Protein AF-A0A5S4GQ10-F1 (afdb_monomer)

Nearest PDB structures (foldseek):
  4xvx-assembly1_B  TM=7.995E-01  e=2.176E-01  Mycobacterium tuberculosis H37Rv
  8gs7-assembly1_A  TM=2.702E-01  e=7.686E+00  Trichonephila clavipes

Structure (mmCIF, N/CA/C/O backbone):
data_AF-A0A5S4GQ10-F1
#
_entry.id   AF-A0A5S4GQ10-F1
#
loop_
_atom_site.group_PDB
_atom_site.id
_atom_site.type_symbol
_atom_site.label_atom_id
_atom_site.label_alt_id
_atom_site.label_comp_id
_atom_site.label_asym_id
_atom_site.label_entity_id
_atom_site.label_seq_id
_atom_site.pdbx_PDB_ins_code
_atom_site.Cartn_x
_atom_site.Cartn_y
_atom_site.Cartn_z
_atom_site.occupancy
_atom_site.B_iso_or_equiv
_atom_site.auth_seq_id
_atom_site.auth_comp_id
_atom_site.auth_asym_id
_atom_site.auth_atom_id
_atom_site.pdbx_PDB_model_num
ATOM 1 N N . MET A 1 1 ? 7.946 -8.976 -16.051 1.00 48.88 1 MET A N 1
ATOM 2 C CA . MET A 1 1 ? 8.374 -7.559 -16.061 1.00 48.88 1 MET A CA 1
ATOM 3 C C . MET A 1 1 ? 8.905 -7.229 -14.677 1.00 48.88 1 MET A C 1
ATOM 5 O O . MET A 1 1 ? 8.116 -7.015 -13.770 1.00 48.88 1 MET A O 1
ATOM 9 N N . THR A 1 2 ? 10.219 -7.302 -14.482 1.00 65.56 2 THR A N 1
ATOM 10 C CA . THR A 1 2 ? 10.845 -7.362 -13.147 1.00 65.56 2 THR A CA 1
ATOM 11 C C . THR A 1 2 ? 11.827 -6.200 -12.994 1.00 65.56 2 THR A C 1
ATOM 13 O O . THR A 1 2 ? 13.037 -6.378 -13.028 1.00 65.56 2 THR A O 1
ATOM 16 N N . GLY A 1 3 ? 11.294 -4.982 -12.912 1.00 78.25 3 GLY A N 1
ATOM 17 C CA . GLY A 1 3 ? 12.068 -3.761 -12.683 1.00 78.25 3 GLY A CA 1
ATOM 18 C C . GLY A 1 3 ? 11.302 -2.778 -11.790 1.00 78.25 3 GLY A C 1
ATOM 19 O O . GLY A 1 3 ? 10.101 -2.983 -11.559 1.00 78.25 3 GLY A O 1
ATOM 20 N N . PRO A 1 4 ? 11.975 -1.731 -11.275 1.00 88.75 4 PRO A N 1
ATOM 21 C CA . PRO A 1 4 ? 11.320 -0.685 -10.499 1.00 88.75 4 PRO A CA 1
ATOM 22 C C . PRO A 1 4 ? 10.130 -0.088 -11.255 1.00 88.75 4 PRO A C 1
ATOM 24 O O . PRO A 1 4 ? 10.189 0.067 -12.475 1.00 88.75 4 PRO A O 1
ATOM 27 N N . LEU A 1 5 ? 9.062 0.269 -10.546 1.00 93.75 5 LEU A N 1
ATOM 28 C CA . LEU A 1 5 ? 7.812 0.751 -11.123 1.00 93.75 5 LEU A CA 1
ATOM 29 C C . LEU A 1 5 ? 8.066 1.951 -12.030 1.00 93.75 5 LEU A C 1
ATOM 31 O O . LEU A 1 5 ? 7.585 1.991 -13.154 1.00 93.75 5 LE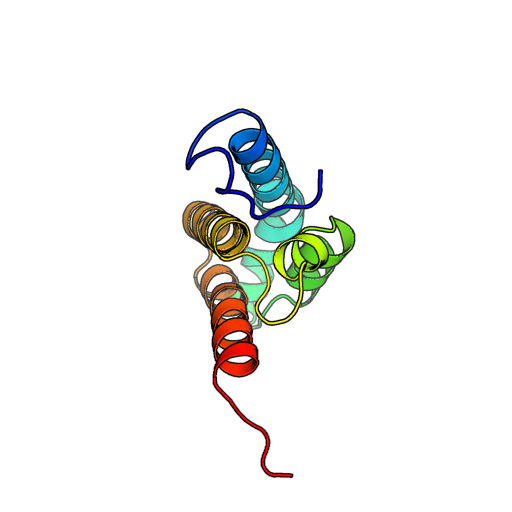U A O 1
ATOM 35 N N . TYR A 1 6 ? 8.889 2.891 -11.577 1.00 93.69 6 TYR A N 1
ATOM 36 C CA . TYR A 1 6 ? 9.184 4.104 -12.332 1.00 93.69 6 TYR A CA 1
ATOM 37 C C . TYR A 1 6 ? 10.359 3.982 -13.307 1.00 93.69 6 TYR A C 1
ATOM 39 O O . TYR A 1 6 ? 10.768 4.983 -13.888 1.00 93.69 6 TYR A O 1
ATOM 47 N N . ALA A 1 7 ? 10.888 2.775 -13.549 1.00 91.25 7 ALA A N 1
ATOM 48 C CA . ALA A 1 7 ? 11.982 2.582 -14.506 1.00 91.25 7 ALA A CA 1
ATOM 49 C C . ALA A 1 7 ? 11.598 2.989 -15.942 1.00 91.25 7 ALA A C 1
ATOM 51 O O . ALA A 1 7 ? 12.457 3.420 -16.703 1.00 91.25 7 ALA A O 1
ATOM 52 N N . ALA A 1 8 ? 10.314 2.879 -16.297 1.00 89.62 8 ALA A N 1
ATOM 53 C CA . ALA A 1 8 ? 9.770 3.280 -17.596 1.00 89.62 8 ALA A CA 1
ATOM 54 C C . ALA A 1 8 ? 9.037 4.639 -17.562 1.00 89.62 8 ALA A C 1
ATOM 56 O O . ALA A 1 8 ? 8.291 4.953 -18.485 1.00 89.62 8 ALA A O 1
ATOM 57 N N . GLY A 1 9 ? 9.229 5.436 -16.503 1.00 92.88 9 GLY A N 1
ATOM 58 C CA . GLY A 1 9 ? 8.580 6.735 -16.311 1.00 92.88 9 GLY A CA 1
ATOM 59 C C . GLY A 1 9 ? 7.656 6.792 -15.090 1.00 92.88 9 GLY A C 1
ATOM 60 O O . GLY A 1 9 ? 7.224 5.764 -14.565 1.00 92.88 9 GLY A O 1
ATOM 61 N N . LEU A 1 10 ? 7.371 8.0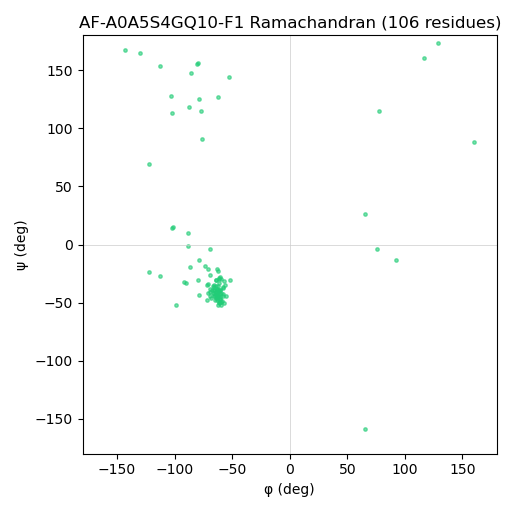20 -14.637 1.00 92.75 10 LEU A N 1
ATOM 62 C CA . LEU A 1 10 ? 6.505 8.311 -13.481 1.00 92.75 10 LEU A CA 1
ATOM 63 C C . LEU A 1 10 ? 5.011 8.105 -13.770 1.00 92.75 10 LEU A C 1
ATOM 65 O O . LEU A 1 10 ? 4.215 7.987 -12.844 1.00 92.75 10 LEU A O 1
ATOM 69 N N . THR A 1 11 ? 4.635 8.076 -15.046 1.00 94.62 11 THR A N 1
ATOM 70 C CA . THR A 1 11 ? 3.269 7.855 -15.526 1.00 94.62 11 THR A CA 1
ATOM 71 C C . THR A 1 11 ? 3.272 6.774 -16.605 1.00 94.62 11 THR A C 1
ATOM 73 O O . THR A 1 11 ? 4.325 6.418 -17.139 1.00 94.62 11 THR A O 1
ATOM 76 N N . GLY A 1 12 ? 2.092 6.244 -16.923 1.00 96.19 12 GLY A N 1
ATOM 77 C CA . GLY A 1 12 ? 1.897 5.261 -17.984 1.00 96.19 12 GLY A CA 1
ATOM 78 C C . GLY A 1 12 ? 1.125 4.028 -17.512 1.00 96.19 12 GLY A C 1
ATOM 79 O O . GLY A 1 12 ? 0.895 3.863 -16.311 1.00 96.19 12 GLY A O 1
ATOM 80 N N . PRO A 1 13 ? 0.771 3.118 -18.440 1.00 96.81 13 PRO A N 1
ATOM 81 C CA . PRO A 1 13 ? -0.136 2.007 -18.152 1.00 96.81 13 PRO A CA 1
ATOM 82 C C . PRO A 1 13 ? 0.321 1.097 -17.007 1.00 96.81 13 PRO A C 1
ATOM 84 O O . PRO A 1 13 ? -0.502 0.536 -16.292 1.00 96.81 13 PRO A O 1
ATOM 87 N N . HIS A 1 14 ? 1.633 0.942 -16.806 1.00 94.50 14 HIS A N 1
ATOM 88 C CA . HIS A 1 14 ? 2.191 0.142 -15.714 1.00 94.50 14 HIS A CA 1
ATOM 89 C C . HIS A 1 14 ? 2.010 0.801 -14.341 1.00 94.50 14 HIS A C 1
ATOM 91 O O . HIS A 1 14 ? 1.805 0.093 -13.354 1.00 94.50 14 HIS A O 1
ATOM 97 N N . VAL A 1 15 ? 2.073 2.136 -14.275 1.00 96.69 15 VAL A N 1
ATOM 98 C CA . VAL A 1 15 ? 1.799 2.914 -13.059 1.00 96.69 15 VAL A CA 1
ATOM 99 C C . VAL A 1 15 ? 0.308 2.896 -12.761 1.00 96.69 15 VAL A C 1
ATOM 101 O O . VAL A 1 15 ? -0.080 2.592 -11.632 1.00 96.69 15 VAL A O 1
ATOM 104 N N . ASP A 1 16 ? -0.513 3.157 -13.777 1.00 97.38 16 ASP A N 1
ATOM 105 C CA . ASP A 1 16 ? -1.969 3.210 -13.647 1.00 97.38 16 ASP A CA 1
ATOM 106 C C . ASP A 1 16 ? -2.525 1.850 -13.211 1.00 97.38 16 ASP A C 1
ATOM 108 O O . ASP A 1 16 ? -3.270 1.776 -12.238 1.00 97.38 16 ASP A O 1
ATOM 112 N N . ALA A 1 17 ? -2.056 0.749 -13.812 1.00 96.44 17 ALA A N 1
ATOM 113 C CA . ALA A 1 17 ? -2.475 -0.599 -13.430 1.00 96.44 17 ALA A CA 1
ATOM 114 C C . ALA A 1 17 ? -2.138 -0.945 -11.969 1.00 96.44 17 ALA A C 1
ATOM 116 O O . ALA A 1 17 ? -2.932 -1.590 -11.279 1.00 96.44 17 ALA A O 1
ATOM 117 N N . PHE A 1 18 ? -0.965 -0.532 -11.474 1.00 96.25 18 PHE A N 1
ATOM 118 C CA . PHE A 1 18 ? -0.618 -0.739 -10.068 1.00 96.25 18 PHE A CA 1
ATOM 119 C C . PHE A 1 18 ? -1.483 0.134 -9.152 1.00 96.25 18 PHE A C 1
ATOM 121 O O . PHE A 1 18 ? -2.022 -0.363 -8.162 1.00 96.25 18 PHE A O 1
ATOM 128 N N . ARG A 1 19 ? -1.669 1.412 -9.500 1.00 97.00 19 ARG A N 1
ATOM 129 C CA . ARG A 1 19 ? -2.511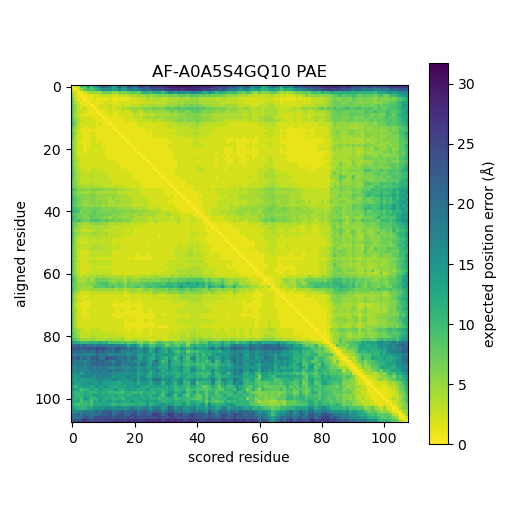 2.345 -8.743 1.00 97.00 19 ARG A CA 1
ATOM 130 C C . ARG A 1 19 ? -3.958 1.880 -8.661 1.00 97.00 19 ARG A C 1
ATOM 132 O O . ARG A 1 19 ? -4.535 1.932 -7.581 1.00 97.00 19 ARG A O 1
ATOM 139 N N . ASP A 1 20 ? -4.525 1.379 -9.750 1.00 97.75 20 ASP A N 1
ATOM 140 C CA . ASP A 1 20 ? -5.905 0.898 -9.775 1.00 97.75 20 ASP A CA 1
ATOM 141 C C . ASP A 1 20 ? -6.094 -0.339 -8.894 1.00 97.75 20 ASP A C 1
ATOM 143 O O . ASP A 1 20 ? -7.078 -0.423 -8.158 1.00 97.75 20 ASP A O 1
ATOM 147 N N . ARG A 1 21 ? -5.121 -1.259 -8.878 1.00 97.38 21 ARG A N 1
ATOM 148 C CA . ARG A 1 21 ? -5.127 -2.397 -7.944 1.00 97.38 21 ARG A CA 1
ATOM 149 C C . ARG A 1 21 ? -5.051 -1.953 -6.489 1.00 97.38 21 ARG A C 1
ATOM 151 O O . ARG A 1 21 ? -5.790 -2.475 -5.658 1.00 97.38 21 ARG A O 1
ATOM 158 N N . VAL A 1 22 ? -4.173 -0.998 -6.179 1.00 95.00 22 VAL A N 1
ATOM 159 C CA . VAL A 1 22 ? -4.070 -0.430 -4.829 1.00 95.00 22 VAL A CA 1
ATOM 160 C C . VAL A 1 22 ? -5.388 0.230 -4.436 1.00 95.00 22 VAL A C 1
ATOM 162 O O . VAL A 1 22 ? -5.929 -0.079 -3.380 1.00 95.00 22 VAL A O 1
ATOM 165 N N . ARG A 1 23 ? -5.943 1.086 -5.296 1.00 95.44 23 ARG A N 1
ATOM 166 C CA . ARG A 1 23 ? -7.207 1.784 -5.047 1.00 95.44 23 ARG A CA 1
ATOM 167 C C . ARG A 1 23 ? -8.358 0.816 -4.806 1.00 95.44 23 ARG A C 1
ATOM 169 O O . ARG A 1 23 ? -9.151 1.045 -3.898 1.00 95.44 23 ARG A O 1
ATOM 176 N N . ALA A 1 24 ? -8.447 -0.252 -5.598 1.00 96.19 24 ALA A N 1
ATOM 177 C CA . ALA A 1 24 ? -9.454 -1.288 -5.412 1.00 96.19 24 ALA A CA 1
ATOM 178 C C . ALA A 1 24 ? -9.303 -1.965 -4.043 1.00 96.19 24 ALA A C 1
ATOM 180 O O . ALA A 1 24 ? -10.261 -1.991 -3.282 1.00 96.19 24 ALA A O 1
ATOM 181 N N . ALA A 1 25 ? -8.096 -2.408 -3.675 1.00 93.81 25 ALA A N 1
ATOM 182 C CA . ALA A 1 25 ? -7.852 -3.017 -2.366 1.00 93.81 25 ALA A CA 1
ATOM 183 C C . ALA A 1 25 ? -8.178 -2.059 -1.205 1.00 93.81 25 ALA A C 1
ATOM 185 O O . ALA A 1 25 ? -8.794 -2.460 -0.220 1.00 93.81 25 ALA A O 1
ATOM 186 N N . VAL A 1 26 ? -7.813 -0.779 -1.331 1.00 90.94 26 VAL A N 1
ATOM 187 C CA . VAL A 1 26 ? -8.128 0.243 -0.325 1.00 90.94 26 VAL A CA 1
ATOM 188 C C . VAL A 1 26 ? -9.638 0.411 -0.175 1.00 90.94 26 VAL A C 1
ATOM 190 O O . VAL A 1 26 ? -10.162 0.309 0.932 1.00 90.94 26 VAL A O 1
ATOM 193 N N . ARG A 1 27 ? -10.350 0.630 -1.281 1.00 93.31 27 ARG A N 1
ATOM 194 C CA . ARG A 1 27 ? -11.801 0.838 -1.278 1.00 93.31 27 ARG A CA 1
ATOM 195 C C . ARG A 1 27 ? -12.561 -0.391 -0.777 1.00 93.31 27 ARG A C 1
ATOM 197 O O . ARG A 1 27 ? -13.471 -0.240 0.030 1.00 93.31 27 ARG A O 1
ATOM 204 N N . ASP A 1 28 ? -12.197 -1.573 -1.265 1.00 94.88 28 ASP A N 1
ATOM 205 C CA . ASP A 1 28 ? -13.017 -2.778 -1.127 1.00 94.88 28 ASP A CA 1
ATOM 206 C C . ASP A 1 28 ? -12.670 -3.591 0.125 1.00 94.88 28 ASP A C 1
ATOM 208 O O . ASP A 1 28 ? -13.557 -4.204 0.713 1.00 94.88 28 ASP A O 1
ATOM 212 N N . GLU A 1 29 ? -11.404 -3.600 0.557 1.00 91.94 29 GLU A N 1
ATOM 213 C CA . GLU A 1 29 ? -10.960 -4.429 1.687 1.00 91.94 29 GLU A CA 1
ATOM 214 C C . GLU A 1 29 ? -10.538 -3.627 2.922 1.00 91.94 29 GLU A C 1
ATOM 216 O O . GLU A 1 29 ? -10.609 -4.153 4.031 1.00 91.94 29 GLU A O 1
ATOM 221 N N . ILE A 1 30 ? -10.083 -2.379 2.766 1.00 88.19 30 ILE A N 1
ATOM 222 C CA . ILE A 1 30 ? -9.510 -1.603 3.878 1.00 88.19 30 ILE A CA 1
ATOM 223 C C . ILE A 1 30 ? -10.524 -0.631 4.468 1.00 88.19 30 ILE A C 1
ATOM 225 O O . ILE A 1 30 ? -10.757 -0.659 5.673 1.00 88.19 30 ILE A O 1
ATOM 229 N N . MET A 1 31 ? -11.154 0.199 3.637 1.00 89.38 31 MET A N 1
ATOM 230 C CA . MET A 1 31 ? -12.108 1.211 4.096 1.00 89.38 31 MET A CA 1
ATOM 231 C C . MET A 1 31 ? -13.287 0.667 4.915 1.00 89.38 31 MET A C 1
ATOM 233 O O . MET A 1 31 ? -13.670 1.329 5.881 1.00 89.38 31 MET A O 1
ATOM 237 N N . PRO A 1 32 ? -13.833 -0.533 4.636 1.00 91.31 32 PRO A N 1
ATOM 238 C CA . PRO A 1 32 ? -14.868 -1.120 5.487 1.00 91.31 32 PRO A CA 1
ATOM 239 C C . PRO A 1 32 ? -14.404 -1.426 6.921 1.00 91.31 32 PRO A C 1
ATOM 241 O O . PRO A 1 32 ? -15.234 -1.547 7.817 1.00 91.31 32 PRO A O 1
ATOM 244 N N . LEU A 1 33 ? -13.092 -1.560 7.150 1.00 86.56 33 LEU A N 1
ATOM 245 C CA . LEU A 1 33 ? -12.508 -1.858 8.461 1.00 86.56 33 LEU A CA 1
ATOM 246 C C . LEU A 1 33 ? -12.254 -0.593 9.293 1.00 86.56 33 LEU A C 1
ATOM 248 O O . LEU A 1 33 ? -12.093 -0.694 10.509 1.00 86.56 33 LEU A O 1
ATOM 252 N N . THR A 1 34 ? -12.202 0.581 8.655 1.00 83.44 34 THR A N 1
ATOM 253 C CA . THR A 1 34 ? -11.819 1.849 9.293 1.00 83.44 34 THR A CA 1
ATOM 254 C C . THR A 1 34 ? -12.734 2.253 10.447 1.00 83.44 34 THR A C 1
ATOM 256 O O . THR A 1 34 ? -12.193 2.513 11.518 1.00 83.44 34 THR A O 1
ATOM 259 N N . PRO A 1 35 ? -14.077 2.259 10.318 1.00 87.38 35 PRO A N 1
ATOM 260 C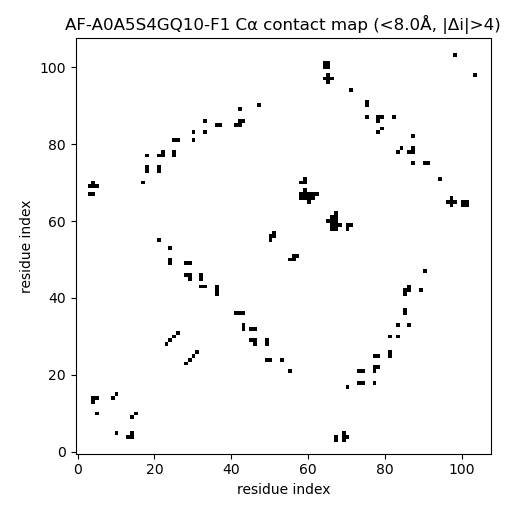 CA . PRO A 1 35 ? -14.937 2.790 11.378 1.00 87.38 35 PRO A CA 1
ATOM 261 C C . PRO A 1 35 ? -14.788 2.042 12.708 1.00 87.38 35 PRO A C 1
ATOM 263 O O . PRO A 1 35 ? -14.591 2.663 13.747 1.00 87.38 35 PRO A O 1
ATOM 266 N N . ALA A 1 36 ? -14.803 0.706 12.669 1.00 86.25 36 ALA A N 1
ATOM 267 C CA . ALA A 1 36 ? -14.661 -0.120 13.868 1.00 86.25 36 ALA A CA 1
ATOM 268 C C . ALA A 1 36 ? -13.265 0.007 14.500 1.00 86.25 36 ALA A C 1
ATOM 270 O O . ALA A 1 36 ? -13.123 -0.010 15.720 1.00 86.25 36 ALA A O 1
ATOM 271 N N . ALA A 1 37 ? -12.229 0.143 13.670 1.00 83.56 37 ALA A N 1
ATOM 272 C CA . ALA A 1 37 ? -10.861 0.326 14.135 1.00 83.56 37 ALA A CA 1
ATOM 273 C C . ALA A 1 37 ? -10.656 1.697 14.797 1.00 83.56 37 ALA A C 1
ATOM 275 O O . ALA A 1 37 ? -10.006 1.789 15.836 1.00 83.56 37 ALA A O 1
ATOM 276 N N . GLU A 1 38 ? -11.237 2.752 14.221 1.00 83.44 38 GLU A N 1
ATOM 277 C CA . GLU A 1 38 ? -11.203 4.102 14.786 1.00 83.44 38 GLU A CA 1
ATOM 278 C C . GLU A 1 38 ? -11.985 4.184 16.101 1.00 83.44 38 GLU A C 1
ATOM 280 O O . GLU A 1 38 ? -11.480 4.759 17.062 1.00 83.44 38 GLU A O 1
ATOM 285 N N . GLU A 1 39 ? -13.161 3.555 16.181 1.00 88.38 39 GLU A N 1
ATOM 286 C CA . GLU A 1 39 ? -13.952 3.475 17.415 1.00 88.38 39 GLU A CA 1
ATOM 287 C C . GLU A 1 39 ? -13.205 2.735 18.537 1.00 88.38 39 GLU A C 1
ATOM 289 O O . GLU A 1 39 ? -13.221 3.171 19.688 1.00 88.38 39 GLU A O 1
ATOM 294 N N . ALA A 1 40 ? -12.499 1.650 18.206 1.00 87.69 40 ALA A N 1
ATOM 295 C CA . ALA A 1 40 ? -11.704 0.883 19.165 1.00 87.69 40 ALA A CA 1
ATOM 296 C C . ALA A 1 40 ? -10.339 1.520 19.496 1.00 87.69 40 ALA A C 1
ATOM 298 O O . ALA A 1 40 ? -9.683 1.101 20.450 1.00 87.69 40 ALA A O 1
ATOM 299 N N . GLY A 1 41 ? -9.881 2.507 18.717 1.00 84.31 41 GLY A N 1
ATOM 300 C CA . GLY A 1 41 ? -8.525 3.056 18.827 1.00 84.31 41 GLY A CA 1
ATOM 301 C C . GLY A 1 41 ? -7.426 2.048 18.462 1.00 84.31 41 GLY A C 1
ATOM 302 O O . GLY A 1 41 ? -6.299 2.153 18.950 1.00 84.31 41 GLY A O 1
ATOM 303 N N . GLU A 1 42 ? -7.738 1.062 17.619 1.00 81.69 42 GLU A N 1
ATOM 304 C CA . GLU A 1 42 ? -6.847 -0.044 17.270 1.00 81.69 42 GLU A CA 1
ATOM 305 C C . GLU A 1 42 ? -6.390 0.008 15.809 1.00 81.69 42 GLU A C 1
ATOM 307 O O . GLU A 1 42 ? -7.080 0.499 14.917 1.00 81.69 42 GLU A O 1
ATOM 312 N N . PHE A 1 43 ? -5.216 -0.566 15.528 1.00 78.38 43 PHE A N 1
ATOM 313 C CA . PHE A 1 43 ? -4.790 -0.778 14.148 1.00 78.38 43 PHE A CA 1
ATOM 314 C C . PHE A 1 43 ? -5.499 -2.009 13.551 1.00 78.38 43 PHE A C 1
ATOM 316 O O . PHE A 1 43 ? -5.343 -3.117 14.082 1.00 78.38 43 PHE A O 1
ATOM 323 N N . PRO A 1 44 ? -6.192 -1.890 12.403 1.00 78.50 44 PRO A N 1
ATOM 324 C CA . PRO A 1 44 ? -6.903 -3.013 11.810 1.00 78.50 44 PRO A CA 1
ATOM 325 C C . PRO A 1 44 ? -5.922 -3.960 11.119 1.00 78.50 44 PRO A C 1
ATOM 327 O O . PRO A 1 44 ? -5.649 -3.853 9.925 1.00 78.50 44 PRO A O 1
ATOM 330 N N . ARG A 1 45 ? -5.413 -4.958 11.851 1.00 83.12 45 ARG A N 1
ATOM 331 C CA . ARG A 1 45 ? -4.502 -5.994 11.313 1.00 83.12 45 ARG A CA 1
ATOM 332 C C . ARG A 1 45 ? -5.041 -6.677 10.049 1.00 83.12 45 ARG A C 1
ATOM 334 O O . ARG A 1 45 ? -4.261 -7.077 9.184 1.00 83.12 45 ARG A O 1
ATOM 341 N N . ALA A 1 46 ? -6.364 -6.780 9.921 1.00 86.88 46 ALA A N 1
ATOM 342 C CA . ALA A 1 46 ? -7.031 -7.315 8.738 1.00 86.88 46 ALA A CA 1
ATOM 343 C C . ALA A 1 46 ? -6.750 -6.500 7.458 1.00 86.88 46 ALA A C 1
ATOM 345 O O . ALA A 1 46 ? -6.662 -7.099 6.386 1.00 86.88 46 ALA A O 1
ATOM 346 N N . ALA A 1 47 ? -6.511 -5.187 7.561 1.00 85.25 47 ALA A N 1
ATOM 347 C CA . ALA A 1 47 ? -6.128 -4.342 6.429 1.00 85.25 47 ALA A CA 1
ATOM 348 C C . ALA A 1 47 ? -4.745 -4.725 5.879 1.00 85.25 47 ALA A C 1
ATOM 350 O O . ALA A 1 47 ? -4.561 -4.859 4.669 1.00 85.25 47 ALA A O 1
ATOM 351 N N . LEU A 1 48 ? -3.772 -4.989 6.759 1.00 82.81 48 LEU A N 1
ATOM 352 C CA . LEU A 1 48 ? -2.452 -5.461 6.331 1.00 82.81 48 LEU A CA 1
ATOM 353 C C . LEU A 1 48 ? -2.538 -6.855 5.690 1.00 82.81 48 LEU A C 1
ATOM 355 O O . LEU A 1 48 ? -1.889 -7.119 4.678 1.00 82.81 48 LEU A O 1
ATOM 359 N N . ALA A 1 49 ? -3.376 -7.738 6.242 1.00 87.62 49 ALA A N 1
ATOM 360 C CA . ALA A 1 49 ? -3.619 -9.054 5.660 1.00 87.62 49 ALA A CA 1
ATOM 361 C C . ALA A 1 49 ? -4.267 -8.965 4.265 1.00 87.62 49 ALA A C 1
ATOM 363 O O . ALA A 1 49 ? -3.883 -9.726 3.378 1.00 87.62 49 ALA A O 1
ATOM 364 N N . ALA A 1 50 ? -5.197 -8.029 4.051 1.00 89.25 50 ALA A N 1
ATOM 365 C CA . ALA A 1 50 ? -5.794 -7.750 2.744 1.00 89.25 50 ALA A CA 1
ATOM 366 C C . ALA A 1 50 ? -4.743 -7.325 1.712 1.00 89.25 50 ALA A C 1
ATOM 368 O O . ALA A 1 50 ? -4.596 -7.967 0.672 1.00 89.25 50 ALA A O 1
ATOM 369 N N . LEU A 1 51 ? -3.911 -6.334 2.049 1.00 88.06 51 LEU A N 1
ATOM 370 C CA . LEU A 1 51 ? -2.801 -5.902 1.192 1.00 88.06 51 LEU A CA 1
ATOM 371 C C . LEU A 1 51 ? -1.814 -7.046 0.890 1.00 88.06 51 LEU A C 1
ATOM 373 O O . LEU A 1 51 ? -1.276 -7.137 -0.217 1.00 88.06 51 LEU A O 1
ATOM 377 N N . GLY A 1 52 ? -1.580 -7.929 1.865 1.00 89.75 52 GLY A N 1
ATOM 378 C CA . GLY A 1 52 ? -0.764 -9.131 1.703 1.00 89.75 52 GLY A CA 1
ATOM 379 C C . GLY A 1 52 ? -1.372 -10.142 0.725 1.00 89.75 52 GLY A C 1
ATOM 380 O O . GLY A 1 52 ? -0.675 -10.599 -0.183 1.00 89.75 52 GLY A O 1
ATOM 381 N N . ARG A 1 53 ? -2.667 -10.459 0.866 1.00 93.12 53 ARG A N 1
ATOM 382 C CA . ARG A 1 53 ? -3.401 -11.364 -0.042 1.00 93.12 53 ARG A CA 1
ATOM 383 C C . ARG A 1 53 ? -3.479 -10.821 -1.466 1.00 93.12 53 ARG A C 1
ATOM 385 O O . ARG A 1 53 ? -3.312 -11.589 -2.407 1.00 93.12 53 ARG A O 1
ATOM 392 N N . ALA A 1 54 ? -3.649 -9.509 -1.624 1.00 92.38 54 ALA A N 1
ATOM 393 C CA . ALA A 1 54 ? -3.647 -8.829 -2.921 1.00 92.38 54 ALA A CA 1
ATOM 394 C C . ALA A 1 54 ? -2.263 -8.804 -3.605 1.00 92.38 54 ALA A C 1
ATOM 396 O O . ALA A 1 54 ? -2.123 -8.291 -4.719 1.00 92.38 54 ALA A O 1
ATOM 397 N N . GLY A 1 55 ? -1.220 -9.310 -2.934 1.00 93.81 55 GLY A N 1
ATOM 398 C CA . GLY A 1 55 ? 0.156 -9.343 -3.427 1.00 93.81 55 GLY A CA 1
ATOM 399 C C . GLY A 1 55 ? 0.874 -7.991 -3.380 1.00 93.81 55 GLY A C 1
ATOM 400 O O . GLY A 1 55 ? 2.074 -7.936 -3.641 1.00 93.81 55 GLY A O 1
ATOM 401 N N . LEU A 1 56 ? 0.184 -6.915 -2.991 1.00 92.81 56 LEU A N 1
ATOM 402 C CA . LEU A 1 56 ? 0.688 -5.541 -3.041 1.00 92.81 56 LEU A CA 1
ATOM 403 C C . LEU A 1 56 ? 1.906 -5.339 -2.136 1.00 92.81 56 LEU A C 1
ATOM 405 O O . LEU A 1 56 ? 2.884 -4.734 -2.566 1.00 92.81 56 LEU A O 1
ATOM 409 N N . ILE A 1 57 ? 1.892 -5.914 -0.927 1.00 88.81 57 ILE A N 1
ATOM 410 C CA . ILE A 1 57 ? 3.049 -5.875 -0.017 1.00 88.81 57 ILE A CA 1
ATOM 411 C C . ILE A 1 57 ? 4.234 -6.635 -0.622 1.00 88.81 57 ILE A C 1
ATOM 413 O O . ILE A 1 57 ? 5.349 -6.123 -0.664 1.00 88.81 57 ILE A O 1
ATOM 417 N N . ARG A 1 58 ? 4.013 -7.841 -1.159 1.00 90.25 58 ARG A N 1
ATOM 418 C CA . AR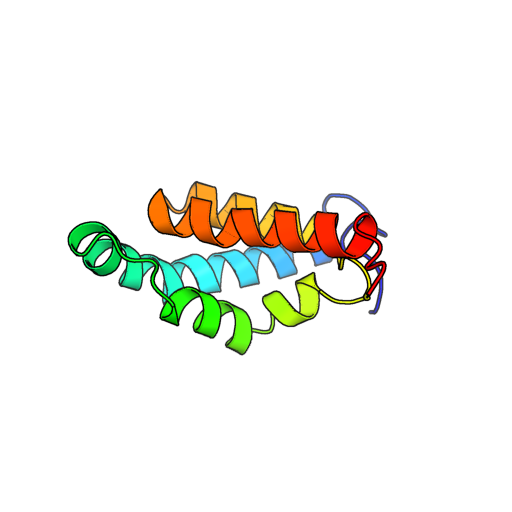G A 1 58 ? 5.094 -8.628 -1.776 1.00 90.25 58 ARG A CA 1
ATOM 419 C C . ARG A 1 58 ? 5.726 -7.882 -2.952 1.00 90.25 58 ARG A C 1
ATOM 421 O O . ARG A 1 58 ? 6.949 -7.844 -3.057 1.00 90.25 58 ARG A O 1
ATOM 428 N N . GLU A 1 59 ? 4.910 -7.294 -3.822 1.00 92.69 59 GLU A N 1
ATOM 429 C CA . GLU A 1 59 ? 5.382 -6.507 -4.964 1.00 92.69 59 GLU A CA 1
ATOM 430 C C . GLU A 1 59 ? 6.137 -5.252 -4.519 1.00 92.69 59 GLU A C 1
ATOM 432 O O . GLU A 1 59 ? 7.210 -4.969 -5.042 1.00 92.69 59 GLU A O 1
ATOM 437 N N . ARG A 1 60 ? 5.628 -4.538 -3.509 1.00 89.81 60 ARG A N 1
ATOM 438 C CA . ARG A 1 60 ? 6.281 -3.379 -2.887 1.00 89.81 60 ARG A CA 1
ATOM 439 C C . ARG A 1 60 ? 7.663 -3.710 -2.322 1.00 89.81 60 ARG A C 1
ATOM 441 O O . ARG A 1 60 ? 8.565 -2.880 -2.416 1.00 89.81 60 ARG A O 1
ATOM 448 N N . TRP A 1 61 ? 7.845 -4.896 -1.751 1.00 88.75 61 TRP A N 1
ATOM 449 C CA . TRP A 1 61 ? 9.123 -5.339 -1.184 1.00 88.75 61 TRP A CA 1
ATOM 450 C C . TRP A 1 61 ? 10.052 -6.026 -2.186 1.00 88.75 61 TRP A C 1
ATOM 452 O O . TRP A 1 61 ? 11.173 -6.384 -1.830 1.00 88.75 61 TRP A O 1
ATOM 462 N N . THR A 1 62 ? 9.623 -6.186 -3.439 1.00 88.81 62 THR A N 1
ATOM 463 C CA . THR A 1 62 ? 10.426 -6.811 -4.491 1.00 88.81 62 THR A CA 1
ATOM 464 C C . THR A 1 62 ? 11.001 -5.745 -5.435 1.00 88.81 62 THR A C 1
ATOM 466 O O . THR A 1 62 ? 10.232 -4.957 -5.984 1.00 88.81 62 THR A O 1
ATOM 469 N N . PRO A 1 63 ? 12.321 -5.732 -5.703 1.00 84.69 63 PRO A N 1
ATOM 470 C CA . PRO A 1 63 ? 13.354 -6.600 -5.133 1.00 84.69 63 PRO A CA 1
ATOM 471 C C . PRO A 1 63 ? 13.815 -6.142 -3.738 1.00 84.69 63 PRO A C 1
ATOM 473 O O . PRO A 1 63 ? 13.767 -4.962 -3.397 1.00 84.69 63 PRO A O 1
ATOM 476 N N . LEU A 1 64 ? 14.326 -7.084 -2.946 1.00 80.69 64 LEU A N 1
ATOM 477 C CA . LEU A 1 64 ? 15.052 -6.781 -1.710 1.00 80.69 64 LEU A CA 1
ATOM 478 C C . LEU A 1 64 ? 16.509 -6.368 -2.017 1.00 80.69 64 LEU A C 1
ATOM 480 O O . LEU A 1 64 ? 17.048 -6.807 -3.035 1.00 80.69 64 LEU A O 1
ATOM 484 N N . PRO A 1 65 ? 17.184 -5.605 -1.130 1.00 79.62 65 PRO A N 1
ATOM 485 C CA . PRO A 1 65 ? 16.662 -4.958 0.079 1.00 79.62 65 PRO A CA 1
ATOM 486 C C . PRO A 1 65 ? 16.030 -3.581 -0.207 1.00 79.62 65 PRO A C 1
ATOM 488 O O . PRO A 1 65 ? 16.486 -2.834 -1.071 1.00 79.62 65 PRO A O 1
ATOM 491 N N . GLY A 1 66 ? 15.001 -3.215 0.565 1.00 78.25 66 GLY A N 1
ATOM 492 C CA . GLY A 1 66 ? 14.357 -1.889 0.520 1.00 78.25 66 GLY A CA 1
ATOM 493 C C . GLY A 1 66 ? 13.147 -1.771 -0.416 1.00 78.25 66 GLY A C 1
ATOM 494 O O . GLY A 1 66 ? 12.362 -0.826 -0.286 1.00 78.25 66 GLY A O 1
ATOM 495 N N . GLY A 1 67 ? 12.939 -2.751 -1.298 1.00 88.50 67 GLY A N 1
ATOM 496 C CA . GLY A 1 67 ? 11.774 -2.795 -2.173 1.00 88.50 67 GLY A CA 1
ATOM 497 C C . GLY A 1 67 ? 11.740 -1.656 -3.191 1.00 88.50 67 GLY A C 1
ATOM 498 O O . GLY A 1 67 ? 12.751 -1.031 -3.506 1.00 88.50 67 GLY A O 1
ATOM 499 N N . ASP A 1 68 ? 10.543 -1.381 -3.692 1.00 90.50 68 ASP A N 1
ATOM 500 C CA . ASP A 1 68 ? 10.269 -0.367 -4.698 1.00 90.50 68 ASP A CA 1
ATOM 501 C C . ASP A 1 68 ? 9.663 0.915 -4.086 1.00 90.50 68 ASP A C 1
ATOM 503 O O . ASP A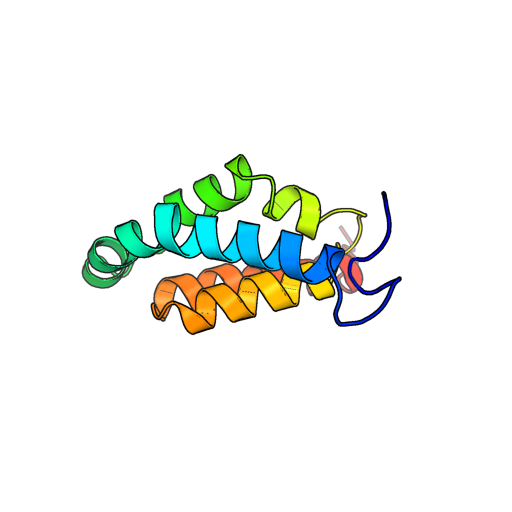 1 68 ? 8.513 0.891 -3.628 1.00 90.50 68 ASP A O 1
ATOM 507 N N . PRO A 1 69 ? 10.387 2.052 -4.106 1.00 87.25 69 PRO A N 1
ATOM 508 C CA . PRO A 1 69 ? 9.889 3.322 -3.575 1.00 87.25 69 PRO A CA 1
ATOM 509 C C . PRO A 1 69 ? 8.666 3.878 -4.315 1.00 87.25 69 PRO A C 1
ATOM 511 O O . PRO A 1 69 ? 7.835 4.543 -3.706 1.00 87.25 69 PRO A O 1
ATOM 514 N N . GLY A 1 70 ? 8.527 3.608 -5.616 1.00 92.00 70 GLY A N 1
ATOM 515 C CA . GLY A 1 70 ? 7.385 4.074 -6.400 1.00 92.00 70 GLY A CA 1
ATOM 516 C C . GLY A 1 70 ? 6.102 3.347 -6.022 1.00 92.00 70 GLY A C 1
ATOM 517 O O . GLY A 1 70 ? 5.066 3.976 -5.809 1.00 92.00 70 GLY A O 1
ATOM 518 N N . ARG A 1 71 ? 6.189 2.029 -5.821 1.00 93.06 71 ARG A N 1
ATOM 519 C CA . ARG A 1 71 ? 5.079 1.243 -5.260 1.00 93.06 71 ARG A CA 1
ATOM 520 C C . ARG A 1 71 ? 4.736 1.694 -3.837 1.00 93.06 71 ARG A C 1
ATOM 522 O O . ARG A 1 71 ? 3.559 1.731 -3.489 1.00 93.06 71 ARG A O 1
ATOM 529 N N . ALA A 1 72 ? 5.743 2.076 -3.044 1.00 89.19 72 ALA A N 1
ATOM 530 C CA . ALA A 1 72 ? 5.557 2.634 -1.699 1.00 89.19 72 ALA A CA 1
ATOM 531 C C . ALA A 1 72 ? 4.729 3.917 -1.724 1.00 89.19 72 ALA A C 1
ATOM 533 O O . ALA A 1 72 ? 3.767 4.053 -0.973 1.00 89.19 72 ALA A O 1
ATOM 534 N N . ALA A 1 73 ? 5.107 4.839 -2.612 1.00 89.25 73 ALA A N 1
ATOM 535 C CA . ALA A 1 73 ? 4.455 6.130 -2.754 1.00 89.25 73 ALA A CA 1
ATOM 536 C C . ALA A 1 73 ? 2.982 5.961 -3.136 1.00 89.25 73 ALA A C 1
ATOM 538 O O . ALA A 1 73 ? 2.117 6.533 -2.486 1.00 89.25 73 ALA A O 1
ATOM 539 N N . ILE A 1 74 ? 2.678 5.102 -4.113 1.00 93.12 74 ILE A N 1
ATOM 540 C CA . ILE A 1 74 ? 1.292 4.867 -4.543 1.00 93.12 74 ILE A CA 1
ATOM 541 C C . ILE A 1 74 ? 0.445 4.245 -3.429 1.00 93.12 74 ILE A C 1
ATOM 543 O O . ILE A 1 74 ? -0.698 4.657 -3.240 1.00 93.12 74 ILE A O 1
ATOM 547 N N . LEU A 1 75 ? 0.996 3.289 -2.670 1.00 90.38 75 LEU A N 1
ATOM 548 C CA . LEU A 1 75 ? 0.317 2.731 -1.494 1.00 90.38 75 LEU A CA 1
ATOM 549 C C . LEU A 1 75 ? -0.033 3.831 -0.486 1.00 90.38 75 LEU A C 1
ATOM 551 O O . LEU A 1 75 ? -1.186 3.934 -0.074 1.00 90.38 75 LEU A O 1
ATOM 555 N N . ALA A 1 76 ? 0.938 4.677 -0.135 1.00 86.19 76 ALA A N 1
ATOM 556 C CA . ALA A 1 76 ? 0.732 5.780 0.798 1.00 86.19 76 ALA A CA 1
ATOM 557 C C . ALA A 1 76 ? -0.287 6.808 0.276 1.00 86.19 76 ALA A C 1
ATOM 559 O O . ALA A 1 76 ? -1.165 7.235 1.020 1.00 86.19 76 ALA A O 1
ATOM 560 N N . GLU A 1 77 ? -0.206 7.182 -1.002 1.00 88.88 77 GLU A N 1
ATOM 561 C CA . GLU A 1 77 ? -1.101 8.158 -1.628 1.00 88.88 77 GLU A CA 1
ATOM 562 C C . GLU A 1 77 ? -2.558 7.696 -1.657 1.00 88.88 77 GLU A C 1
ATOM 564 O O . GLU A 1 77 ? -3.452 8.469 -1.315 1.00 88.88 77 GLU A O 1
ATOM 569 N N . GLU A 1 78 ? -2.822 6.457 -2.079 1.00 91.25 78 GLU A N 1
ATOM 570 C CA . GLU A 1 78 ? -4.199 5.959 -2.174 1.00 91.25 78 GLU A CA 1
ATOM 571 C C . GLU A 1 78 ? -4.804 5.720 -0.784 1.00 91.25 78 GLU A C 1
ATOM 573 O O . GLU A 1 78 ? -5.985 5.997 -0.582 1.00 91.25 78 GLU A O 1
ATOM 578 N N . LEU A 1 79 ? -4.000 5.301 0.200 1.00 85.19 79 LEU A N 1
ATOM 579 C CA . LEU A 1 79 ? -4.439 5.214 1.597 1.00 85.19 79 LEU A CA 1
ATOM 580 C C . LEU A 1 79 ? -4.740 6.592 2.193 1.00 85.19 79 LEU A C 1
ATOM 582 O O . LEU A 1 79 ? -5.774 6.769 2.833 1.00 85.19 79 LEU A O 1
ATOM 586 N N . ALA A 1 80 ? -3.877 7.582 1.952 1.00 82.62 80 ALA A N 1
ATOM 587 C CA . ALA A 1 80 ? -4.108 8.953 2.399 1.00 82.62 80 ALA A CA 1
ATOM 588 C C . ALA A 1 80 ? -5.365 9.555 1.754 1.00 82.62 80 ALA A C 1
ATOM 590 O O . ALA A 1 80 ? -6.136 10.244 2.420 1.00 82.62 80 ALA A O 1
ATOM 591 N N . ARG A 1 81 ? -5.599 9.266 0.468 1.00 86.88 81 ARG A N 1
ATOM 592 C CA . ARG A 1 81 ? -6.768 9.743 -0.280 1.00 86.88 81 ARG A CA 1
ATOM 593 C C . ARG A 1 81 ? -8.082 9.163 0.236 1.00 86.88 81 ARG A C 1
ATOM 595 O O . ARG A 1 81 ? -9.093 9.855 0.185 1.00 86.88 81 ARG A O 1
ATOM 602 N N . ALA A 1 82 ? -8.083 7.911 0.688 1.00 84.12 82 ALA A N 1
ATOM 603 C CA . ALA A 1 82 ? -9.305 7.238 1.113 1.00 84.12 82 ALA A CA 1
ATOM 604 C C . ALA A 1 82 ? -9.877 7.777 2.436 1.00 84.12 82 ALA A C 1
ATOM 606 O O . ALA A 1 82 ? -11.076 7.650 2.663 1.00 84.12 82 ALA A O 1
ATOM 607 N N . GLY A 1 83 ? -9.052 8.445 3.251 1.00 71.25 83 GLY A N 1
ATOM 608 C CA . GLY A 1 83 ? -9.470 9.055 4.513 1.00 71.25 83 GLY A CA 1
ATOM 609 C C . GLY A 1 83 ? -9.620 8.017 5.628 1.00 71.25 83 GLY A C 1
ATOM 610 O O . GLY A 1 83 ? -10.462 7.135 5.564 1.00 71.25 83 GLY A O 1
ATOM 611 N N . GLY A 1 84 ? -8.778 8.119 6.655 1.00 63.53 84 GLY A N 1
ATOM 612 C CA . GLY A 1 84 ? -8.725 7.190 7.789 1.00 63.53 84 GLY A CA 1
ATOM 613 C C . GLY A 1 84 ? -7.371 7.320 8.473 1.00 63.53 84 GLY A C 1
ATOM 614 O O . GLY A 1 84 ? -6.402 6.664 8.080 1.00 63.53 84 GLY A O 1
ATOM 615 N N . VAL A 1 85 ? -7.268 8.240 9.436 1.00 58.03 85 VAL A N 1
ATOM 616 C CA . VAL A 1 85 ? -5.976 8.716 9.970 1.00 58.03 85 VAL A CA 1
ATOM 617 C C . VAL A 1 85 ? -5.183 7.563 10.597 1.00 58.03 85 VAL A C 1
ATOM 619 O O . VAL A 1 85 ? -3.979 7.456 10.370 1.00 58.03 85 VAL A O 1
ATOM 622 N N . GLY A 1 86 ? -5.852 6.644 11.302 1.00 58.88 86 GLY A N 1
ATOM 623 C CA . GLY A 1 86 ? -5.204 5.490 11.938 1.00 58.88 86 GLY A CA 1
ATOM 624 C C . GLY A 1 86 ? -4.627 4.468 10.948 1.00 58.88 86 GLY A C 1
ATOM 625 O O . GLY A 1 86 ? -3.525 3.954 11.153 1.00 58.88 86 GLY A O 1
ATOM 626 N N . ILE A 1 87 ? -5.323 4.205 9.838 1.00 60.69 87 ILE A N 1
ATOM 627 C CA . ILE A 1 87 ? -4.869 3.238 8.825 1.00 60.69 87 ILE A CA 1
ATOM 628 C C . ILE A 1 87 ? -3.786 3.844 7.933 1.00 60.69 87 ILE A C 1
ATOM 630 O O . ILE A 1 87 ? -2.767 3.195 7.680 1.00 60.69 87 ILE A O 1
ATOM 634 N N . GLY A 1 88 ? -3.977 5.093 7.496 1.00 59.03 88 GLY A N 1
ATOM 635 C CA . GLY A 1 88 ? -2.993 5.814 6.691 1.00 59.03 88 GLY A CA 1
ATOM 636 C C . GLY A 1 88 ? -1.649 5.922 7.409 1.00 59.03 88 GLY A C 1
ATOM 637 O O . GLY A 1 88 ? -0.613 5.616 6.825 1.00 59.03 88 GLY A O 1
ATOM 638 N N . VAL A 1 89 ? -1.654 6.256 8.704 1.00 59.69 89 VAL A N 1
ATOM 639 C CA . VAL A 1 89 ? -0.424 6.359 9.504 1.00 59.69 89 VAL A CA 1
ATOM 640 C C . VAL A 1 89 ? 0.228 4.991 9.722 1.00 59.69 89 VAL A C 1
ATOM 642 O O . VAL A 1 89 ? 1.434 4.859 9.513 1.00 59.69 89 VAL A O 1
ATOM 645 N N . GLY A 1 90 ? -0.536 3.953 10.081 1.00 60.38 90 GLY A N 1
ATOM 646 C CA . GLY A 1 90 ? 0.031 2.630 10.368 1.00 60.38 90 GLY A CA 1
ATOM 647 C C . GLY A 1 90 ? 0.701 1.965 9.159 1.00 60.38 90 GLY A C 1
ATOM 648 O O . GLY A 1 90 ? 1.745 1.332 9.307 1.00 60.38 90 GLY A O 1
ATOM 649 N N . VAL A 1 91 ? 0.162 2.156 7.951 1.00 61.22 91 VAL A N 1
ATOM 650 C CA . VAL A 1 91 ? 0.797 1.639 6.728 1.00 61.22 91 VAL A CA 1
ATOM 651 C C . VAL A 1 91 ? 1.944 2.537 6.262 1.00 61.22 91 VAL A C 1
ATOM 653 O O . VAL A 1 91 ? 2.930 2.026 5.750 1.00 61.22 91 VAL A O 1
ATOM 656 N N . VAL A 1 92 ? 1.914 3.852 6.492 1.00 64.12 92 VAL A N 1
ATOM 657 C CA . VAL A 1 92 ? 3.067 4.719 6.175 1.00 64.12 92 VAL A CA 1
ATOM 658 C C . VAL A 1 92 ? 4.298 4.357 7.018 1.00 64.12 92 VAL A C 1
ATOM 660 O O . VAL A 1 92 ? 5.420 4.437 6.517 1.00 64.12 92 VAL A O 1
ATOM 663 N N . VAL A 1 93 ? 4.126 3.854 8.246 1.00 64.38 93 VAL A N 1
ATOM 664 C CA . VAL A 1 93 ? 5.243 3.344 9.067 1.00 64.38 93 VAL A CA 1
ATOM 665 C C . VAL A 1 93 ? 5.943 2.134 8.417 1.00 64.38 93 VAL A C 1
ATOM 667 O O . VAL A 1 93 ? 7.134 1.929 8.643 1.00 64.38 93 VAL A O 1
ATOM 670 N N . GLU A 1 94 ? 5.290 1.390 7.518 1.00 70.12 94 GLU A N 1
ATOM 671 C CA . GLU A 1 94 ? 5.944 0.338 6.714 1.00 70.12 94 GLU A CA 1
ATOM 672 C C . GLU A 1 94 ? 7.088 0.890 5.847 1.00 70.12 94 GLU A C 1
ATOM 674 O O . GLU A 1 94 ? 8.107 0.222 5.653 1.00 70.12 94 GLU A O 1
ATOM 679 N N . THR A 1 95 ? 7.005 2.154 5.424 1.00 61.44 95 THR A N 1
ATOM 680 C CA . THR A 1 95 ? 8.092 2.800 4.676 1.00 61.44 95 THR A CA 1
ATOM 681 C C . THR A 1 95 ? 9.331 3.047 5.546 1.00 61.44 95 THR A C 1
ATOM 683 O O . THR A 1 95 ? 10.454 3.016 5.036 1.00 61.44 95 THR A O 1
ATOM 686 N N . VAL A 1 96 ? 9.164 3.177 6.870 1.00 62.84 96 VAL A N 1
ATOM 687 C CA . VAL A 1 96 ? 10.277 3.251 7.833 1.00 62.84 96 VAL A CA 1
ATOM 688 C C . VAL A 1 96 ? 11.040 1.929 7.862 1.00 62.84 96 VAL A C 1
ATOM 690 O O . VAL A 1 96 ? 12.268 1.940 7.904 1.00 62.84 96 VAL A O 1
ATOM 693 N N . ALA A 1 97 ? 10.358 0.785 7.734 1.00 71.44 97 ALA A N 1
ATOM 694 C CA . ALA A 1 97 ? 11.033 -0.508 7.641 1.00 71.44 97 ALA A CA 1
ATOM 695 C C . ALA A 1 97 ? 11.948 -0.591 6.409 1.00 71.44 97 ALA A C 1
ATOM 697 O O . ALA A 1 97 ? 13.009 -1.210 6.474 1.00 71.44 97 ALA A O 1
ATOM 698 N N . ALA A 1 98 ? 11.590 0.057 5.293 1.00 70.44 98 ALA A N 1
ATOM 699 C CA . ALA A 1 98 ? 12.441 0.079 4.104 1.00 70.44 98 ALA A CA 1
ATOM 700 C C . ALA A 1 98 ? 13.712 0.912 4.332 1.00 70.44 98 ALA A C 1
ATOM 702 O O . ALA A 1 98 ? 14.796 0.511 3.902 1.00 70.44 98 ALA A O 1
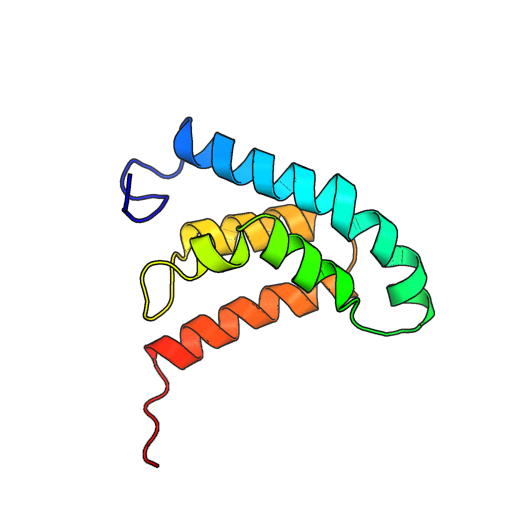ATOM 703 N N . ALA A 1 99 ? 13.601 2.032 5.055 1.00 66.94 99 ALA A N 1
ATOM 704 C CA . ALA A 1 99 ? 14.754 2.825 5.473 1.00 66.94 99 ALA A CA 1
ATOM 705 C C . ALA A 1 99 ? 15.652 2.038 6.442 1.00 66.94 99 ALA A C 1
ATOM 707 O O . ALA A 1 99 ? 16.864 1.987 6.241 1.00 66.94 99 ALA A O 1
ATOM 708 N N . LEU A 1 100 ? 15.069 1.352 7.429 1.00 74.38 100 LEU A N 1
ATOM 709 C CA . LEU A 1 100 ? 15.811 0.465 8.330 1.00 74.38 100 LEU A CA 1
ATOM 710 C C . LEU A 1 100 ? 16.529 -0.641 7.543 1.00 74.38 100 LEU A C 1
ATOM 712 O O . LEU A 1 100 ? 17.732 -0.806 7.694 1.00 74.38 100 LEU A O 1
ATOM 716 N N . ALA A 1 101 ? 15.850 -1.333 6.627 1.00 75.12 101 ALA A N 1
ATOM 717 C CA . ALA A 1 101 ? 16.464 -2.384 5.812 1.00 75.12 101 ALA A CA 1
ATOM 718 C C . ALA A 1 101 ? 17.622 -1.879 4.930 1.00 75.12 101 ALA A C 1
ATOM 720 O O . ALA A 1 101 ? 18.517 -2.648 4.582 1.00 75.12 101 ALA A O 1
ATOM 721 N N . ARG A 1 102 ? 17.601 -0.600 4.538 1.00 73.25 102 ARG A N 1
ATOM 722 C CA . ARG A 1 102 ? 18.621 0.002 3.672 1.00 73.25 102 ARG A CA 1
ATOM 723 C C . ARG A 1 102 ? 19.790 0.609 4.446 1.00 73.25 102 ARG A C 1
ATOM 725 O O . ARG A 1 102 ? 20.908 0.611 3.935 1.00 73.25 102 ARG A O 1
ATOM 732 N N . TYR A 1 103 ? 19.536 1.142 5.639 1.00 75.94 103 TYR A N 1
ATOM 733 C CA . TYR A 1 103 ? 20.495 1.979 6.363 1.00 75.94 103 TYR A CA 1
ATOM 734 C C . TYR A 1 103 ? 20.863 1.460 7.757 1.00 75.94 103 TYR A C 1
ATOM 736 O O . TYR A 1 103 ? 21.963 1.760 8.224 1.00 75.94 103 TYR A O 1
ATOM 744 N N . CYS A 1 104 ? 20.022 0.654 8.413 1.00 76.06 104 CYS A N 1
ATOM 745 C CA . CYS A 1 104 ? 20.431 -0.034 9.635 1.00 76.06 104 CYS A CA 1
ATOM 746 C C . CYS A 1 104 ? 21.318 -1.224 9.279 1.00 76.06 104 CYS A C 1
ATOM 748 O O . CYS A 1 104 ? 20.882 -2.208 8.686 1.00 76.06 104 CYS A O 1
ATOM 750 N N . ARG A 1 105 ? 22.577 -1.152 9.707 1.00 65.31 105 ARG A N 1
ATOM 751 C CA . ARG A 1 105 ? 23.425 -2.333 9.841 1.00 65.31 105 ARG A CA 1
ATOM 752 C C . ARG A 1 105 ? 23.189 -2.919 11.229 1.00 65.31 105 ARG A C 1
ATOM 754 O O . ARG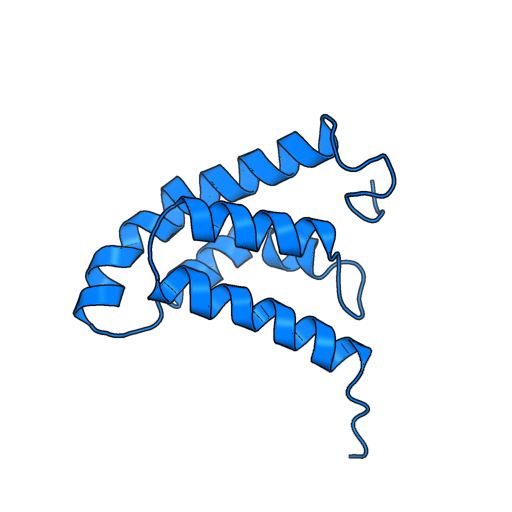 A 1 105 ? 23.439 -2.240 12.222 1.00 65.31 105 ARG A O 1
ATOM 761 N N . SER A 1 106 ? 22.699 -4.156 11.287 1.00 59.38 106 SER A N 1
ATOM 762 C CA . SER A 1 106 ? 22.799 -4.961 12.507 1.00 59.38 106 SER A CA 1
ATOM 763 C C . SER A 1 106 ? 24.281 -5.171 12.813 1.00 59.38 106 SER A C 1
ATOM 765 O O . SER A 1 106 ? 25.026 -5.596 11.933 1.00 59.38 106 SER A O 1
ATOM 767 N N . VAL A 1 107 ? 24.702 -4.843 14.033 1.00 56.00 107 VAL A N 1
ATOM 768 C CA . VAL A 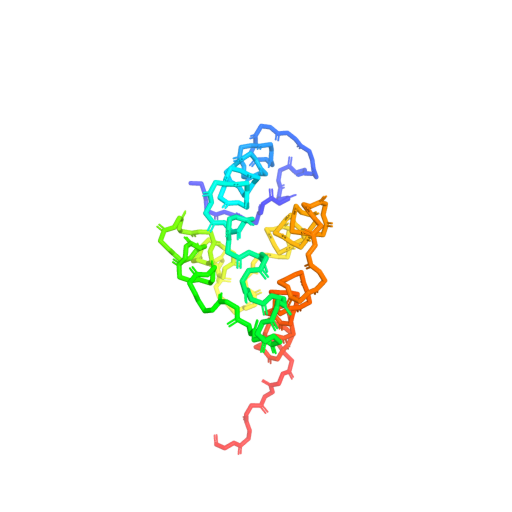1 107 ? 26.017 -5.211 14.598 1.00 56.00 107 VAL A CA 1
ATOM 769 C C . VAL A 1 107 ? 25.905 -6.390 15.574 1.00 56.00 107 VAL A C 1
ATOM 771 O O . VAL A 1 107 ? 26.840 -6.652 16.324 1.00 56.00 107 VAL A O 1
ATOM 774 N N . LEU A 1 108 ? 24.767 -7.090 15.565 1.00 46.03 108 LEU A N 1
ATOM 775 C CA . LEU A 1 108 ? 24.571 -8.353 16.278 1.00 46.03 108 LEU A CA 1
ATOM 776 C C . LEU A 1 108 ? 24.988 -9.534 15.405 1.00 46.03 108 LEU A C 1
ATOM 778 O O . LEU A 1 108 ? 24.584 -9.526 14.216 1.00 46.03 108 LEU A O 1
#

Solvent-accessible surface area (backbone atoms only — not comparable to full-atom values): 6214 Å² total; per-residue (Å²): 138,93,68,60,69,50,74,82,40,92,61,53,72,73,46,51,55,51,47,52,53,49,45,47,47,41,62,73,58,31,54,79,47,43,64,65,21,61,75,69,74,48,78,56,64,64,37,58,50,45,40,47,74,71,40,52,52,58,54,27,45,46,60,74,78,47,27,24,67,55,50,47,49,47,52,45,51,48,39,54,69,67,65,48,73,66,60,33,51,61,57,48,53,55,57,54,52,28,49,41,59,66,68,59,75,81,91,122

Sequence (108 aa):
MTGPLYAAGLTGPHVDAFRDRVRAAVRDEIMPLTPAAEEAGEFPRAALAALGRAGLIRERWTPLPGGDPGRAAILAEELARAGGVGIGVGVVVETVAAALARYCRSVL

InterPro domains:
  IPR009100 Acyl-CoA dehydrogenase/oxidase, N-terminal and middle domain superfamily [SSF56645] (11-101)
  IPR013786 Acyl-CoA dehydrogenase/oxidase, N-terminal [PF02771] (16-103)
  IPR037069 Acyl-CoA dehydrogenase/oxidase, N-terminal domain superfamily [G3DSA:1.10.540.10] (7-108)

Foldseek 3Di:
DADAQCPVHLDDPSLVVLLVLLLCLCVPFNLVVQPVCVVVVHADVSSVVSCVVSCLVVQQCPPDDLRHVSSLVSNLVSNVVSDHVRHSVVSNVVNVVSVCSVPPDDPD

Organism: NCBI:txid882440

Secondary structure (DSSP, 8-state):
--S-GGGG-SSSHHHHHHHHHHHHHIIIIIGGGHHHHHHHT---HHHHHHHHHTTHHHHHTPSTTT--HHHHHHHHHHHHHH--HHHHHHHHHHHHHHHHHHH-----

Radius of gyration: 14.42 Å; Cα contacts (8 Å, |Δi|>4): 95; chains: 1; bounding box: 41×21×37 Å

Mean predicted aligned error: 6.32 Å

pLDDT: mean 82.94, std 12.46, range [46.03, 97.75]